Protein AF-A0ABC8DA54-F1 (afdb_monomer_lite)

Foldseek 3Di:
DQALVVVLCLLVPDDLVVNLVVLCVQPNPVDDDPVSVVVNLVRLLPDDLVSLVSSLVSLVVLLVVLVLVVVVVVLVVVVVVVLVVCCVPPPDDDPSVVCVVVSVVVNVVVSVVSVSSNVSSVVVSVSSVVSSVVSVVVVVVD

Structure (mmCIF, N/CA/C/O backbone):
data_AF-A0ABC8DA54-F1
#
_entry.id   AF-A0ABC8DA54-F1
#
loop_
_atom_site.group_PDB
_atom_site.id
_atom_site.type_symbol
_atom_site.label_atom_id
_atom_site.label_alt_id
_atom_site.label_comp_id
_atom_site.label_asym_id
_atom_site.label_entity_id
_atom_site.label_seq_id
_atom_site.pdbx_PDB_ins_code
_atom_site.Cartn_x
_atom_site.Cartn_y
_atom_site.Cartn_z
_atom_site.occupancy
_atom_site.B_iso_or_equiv
_atom_site.auth_seq_id
_atom_site.auth_comp_id
_atom_site.auth_asym_id
_atom_site.auth_atom_id
_atom_site.pdbx_PDB_model_num
ATOM 1 N N . MET A 1 1 ? -22.232 5.973 0.174 1.00 60.28 1 MET A N 1
ATOM 2 C CA . MET A 1 1 ? -22.221 6.310 1.614 1.00 60.28 1 MET A CA 1
ATOM 3 C C . MET A 1 1 ? -21.128 5.482 2.279 1.00 60.28 1 MET A C 1
ATOM 5 O O . MET A 1 1 ? -21.086 4.279 2.053 1.00 60.28 1 MET A O 1
ATOM 9 N N . PHE A 1 2 ? -20.190 6.113 2.983 1.00 74.69 2 PHE A N 1
ATOM 10 C CA . PHE A 1 2 ? -19.039 5.434 3.589 1.00 74.69 2 PHE A CA 1
ATOM 11 C C . PHE A 1 2 ? -19.502 4.654 4.831 1.00 74.69 2 PHE A C 1
ATOM 13 O O . PHE A 1 2 ? -19.954 5.265 5.793 1.00 74.69 2 PHE A O 1
ATOM 20 N N . ASN A 1 3 ? -19.474 3.317 4.793 1.00 81.50 3 ASN A N 1
ATOM 21 C CA . ASN A 1 3 ? -19.964 2.469 5.887 1.00 81.50 3 ASN A CA 1
ATOM 22 C C . ASN A 1 3 ? -19.068 1.237 6.120 1.00 81.50 3 ASN A C 1
ATOM 24 O O . ASN A 1 3 ? -18.200 0.917 5.306 1.00 81.50 3 ASN A O 1
ATOM 28 N N . LYS A 1 4 ? -19.293 0.532 7.235 1.00 82.00 4 LYS A N 1
ATOM 29 C CA . LYS A 1 4 ? -18.486 -0.618 7.676 1.00 82.00 4 LYS A CA 1
ATOM 30 C C . LYS A 1 4 ? -18.386 -1.729 6.623 1.00 82.00 4 LYS A C 1
ATOM 32 O O . LYS A 1 4 ? -17.291 -2.202 6.323 1.00 82.00 4 LYS A O 1
ATOM 37 N N . ASN A 1 5 ? -19.519 -2.117 6.037 1.00 82.38 5 ASN A N 1
ATOM 38 C CA . ASN A 1 5 ? -19.583 -3.196 5.046 1.00 82.38 5 ASN A CA 1
ATOM 39 C C . ASN A 1 5 ? -18.886 -2.805 3.742 1.00 82.38 5 ASN A C 1
ATOM 41 O O . ASN A 1 5 ? -18.200 -3.625 3.139 1.00 82.38 5 ASN A O 1
ATOM 45 N N . TYR A 1 6 ? -19.014 -1.541 3.346 1.00 84.19 6 TYR A N 1
ATOM 46 C CA . TYR A 1 6 ? -18.328 -0.977 2.198 1.00 84.19 6 TYR A CA 1
ATOM 47 C C . TYR A 1 6 ? -16.814 -1.023 2.400 1.00 84.19 6 TYR A C 1
ATOM 49 O O . TYR A 1 6 ? -16.128 -1.584 1.554 1.00 84.19 6 TYR A O 1
ATOM 57 N N . ILE A 1 7 ? -16.287 -0.548 3.537 1.00 82.88 7 ILE A N 1
ATOM 58 C CA . ILE A 1 7 ? -14.848 -0.642 3.837 1.00 82.88 7 ILE A CA 1
ATOM 59 C C . ILE A 1 7 ? -14.391 -2.099 3.788 1.00 82.88 7 ILE A C 1
ATOM 61 O O . ILE A 1 7 ? -13.473 -2.428 3.042 1.00 82.88 7 ILE A O 1
ATOM 65 N N . LYS A 1 8 ? -15.055 -2.989 4.531 1.00 82.06 8 LYS A N 1
ATOM 66 C CA . LYS A 1 8 ? -14.677 -4.405 4.587 1.00 82.06 8 LYS A CA 1
ATOM 67 C C . LYS A 1 8 ? -14.616 -5.027 3.192 1.00 82.06 8 LYS A C 1
ATOM 69 O O . LYS A 1 8 ? -13.634 -5.682 2.857 1.00 82.06 8 LYS A O 1
ATOM 74 N N . ARG A 1 9 ? -15.619 -4.753 2.358 1.00 84.00 9 ARG A N 1
ATOM 75 C CA . ARG A 1 9 ? -15.674 -5.225 0.976 1.00 84.00 9 ARG A CA 1
ATOM 76 C C . ARG A 1 9 ? -14.520 -4.679 0.136 1.00 84.00 9 ARG A C 1
ATOM 78 O O . ARG A 1 9 ? -13.831 -5.464 -0.504 1.00 84.00 9 ARG A O 1
ATOM 85 N N . GLN A 1 10 ? -14.238 -3.376 0.201 1.00 83.94 10 GLN A N 1
ATOM 86 C CA . GLN A 1 10 ? -13.126 -2.773 -0.545 1.00 83.94 10 GLN A CA 1
ATOM 87 C C . GLN A 1 10 ? -11.768 -3.368 -0.131 1.00 83.94 10 GLN A C 1
ATOM 89 O O . GLN A 1 10 ? -10.944 -3.693 -0.983 1.00 83.94 10 GLN A O 1
ATOM 94 N N . PHE A 1 11 ? -11.543 -3.593 1.166 1.00 80.69 11 PHE A N 1
ATOM 95 C CA . PHE A 1 11 ? -10.299 -4.185 1.669 1.00 80.69 11 PHE A CA 1
ATOM 96 C C . PHE A 1 11 ? -10.170 -5.689 1.422 1.00 80.69 11 PHE A C 1
ATOM 98 O O . PHE A 1 11 ? -9.067 -6.208 1.574 1.00 80.69 11 PHE A O 1
ATOM 105 N N . VAL A 1 12 ? -11.242 -6.391 1.046 1.00 81.56 12 VAL A N 1
ATOM 106 C CA . VAL A 1 12 ? -11.211 -7.813 0.664 1.00 81.56 12 VAL A CA 1
ATOM 107 C C . VAL A 1 12 ? -11.122 -7.968 -0.857 1.00 81.56 12 VAL A C 1
ATOM 109 O O . VAL A 1 12 ? -10.267 -8.710 -1.344 1.00 81.56 12 VAL A O 1
ATOM 112 N N . GLU A 1 13 ? -11.929 -7.227 -1.610 1.00 84.06 13 GLU A N 1
ATOM 113 C CA . GLU A 1 13 ? -12.133 -7.441 -3.046 1.00 84.06 13 GLU A CA 1
ATOM 114 C C . GLU A 1 13 ? -11.168 -6.645 -3.938 1.00 84.06 13 GLU A C 1
ATOM 116 O O . GLU A 1 13 ? -10.793 -7.137 -5.001 1.00 84.06 13 GLU A O 1
ATOM 121 N N . LEU A 1 14 ? -10.713 -5.450 -3.532 1.00 85.12 14 LEU A N 1
ATOM 122 C CA . LEU A 1 14 ? -9.910 -4.608 -4.429 1.00 85.12 14 LEU A CA 1
ATOM 123 C C . LEU A 1 14 ? -8.516 -5.172 -4.690 1.00 85.12 14 LEU A C 1
ATOM 125 O O . LEU A 1 14 ? -7.767 -5.523 -3.770 1.00 85.12 14 LEU A O 1
ATOM 129 N N . ARG A 1 15 ? -8.094 -5.131 -5.955 1.00 83.44 15 ARG A N 1
ATOM 130 C CA . ARG A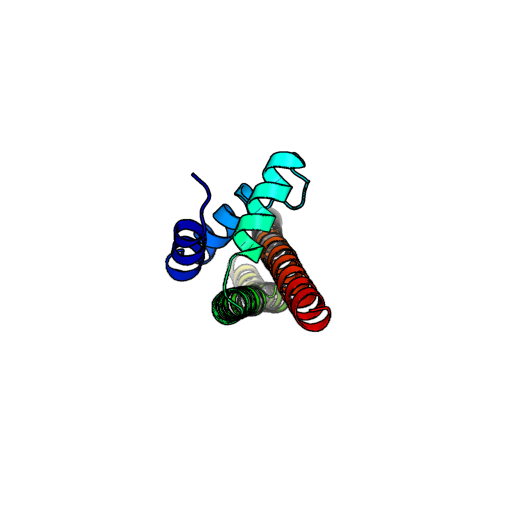 1 15 ? -6.698 -5.400 -6.322 1.00 83.44 15 ARG A CA 1
ATOM 131 C C . ARG A 1 15 ? -5.787 -4.320 -5.743 1.00 83.44 15 ARG A C 1
ATOM 133 O O . ARG A 1 15 ? -6.214 -3.190 -5.536 1.00 83.44 15 ARG A O 1
ATOM 140 N N . VAL A 1 16 ? -4.510 -4.637 -5.525 1.00 79.06 16 VAL A N 1
ATOM 141 C CA . VAL A 1 16 ? -3.551 -3.748 -4.833 1.00 79.06 16 VAL A CA 1
ATOM 142 C C . VAL A 1 16 ? -3.546 -2.319 -5.392 1.00 79.06 16 VAL A C 1
ATOM 144 O O . VAL A 1 16 ? -3.647 -1.363 -4.631 1.00 79.06 16 VAL A O 1
ATOM 147 N N . ASN A 1 17 ? -3.513 -2.152 -6.717 1.00 78.06 17 ASN A N 1
ATOM 148 C CA . ASN A 1 17 ? -3.521 -0.823 -7.339 1.00 78.06 17 ASN A CA 1
ATOM 149 C C . ASN A 1 17 ? -4.826 -0.046 -7.094 1.00 78.06 17 ASN A C 1
ATOM 151 O O . ASN A 1 17 ? -4.793 1.166 -6.885 1.00 78.06 17 ASN A O 1
ATOM 155 N N . GLU A 1 18 ? -5.970 -0.728 -7.120 1.00 83.56 18 GLU A N 1
ATOM 156 C CA . GLU A 1 18 ? -7.281 -0.125 -6.858 1.00 83.56 18 GLU A CA 1
ATOM 157 C C . GLU A 1 18 ? -7.434 0.202 -5.371 1.00 83.56 18 GLU A C 1
ATOM 159 O O . GLU A 1 18 ? -7.911 1.279 -5.028 1.00 83.56 18 GLU A O 1
ATOM 164 N N . LEU A 1 19 ? -6.935 -0.672 -4.493 1.00 84.06 19 LEU A N 1
ATOM 165 C CA . LEU A 1 19 ? -6.923 -0.478 -3.049 1.00 84.06 19 LEU A CA 1
ATOM 166 C C . LEU A 1 19 ? -6.073 0.731 -2.652 1.00 84.06 19 LEU A C 1
ATOM 168 O O . LEU A 1 19 ? -6.496 1.540 -1.836 1.00 84.06 19 LEU A O 1
ATOM 172 N N . ILE A 1 20 ? -4.911 0.919 -3.278 1.00 82.31 20 ILE A N 1
ATOM 173 C CA . ILE A 1 20 ? -4.066 2.094 -3.029 1.00 82.31 20 ILE A CA 1
ATOM 174 C C . ILE A 1 20 ? -4.719 3.377 -3.551 1.00 82.31 20 ILE A C 1
ATOM 176 O O . ILE A 1 20 ? -4.644 4.411 -2.888 1.00 82.31 20 ILE A O 1
ATOM 180 N N . LYS A 1 21 ? -5.390 3.336 -4.711 1.00 84.69 21 LYS A N 1
ATOM 181 C CA . LYS A 1 21 ? -6.179 4.480 -5.200 1.00 84.69 21 LYS A CA 1
ATOM 182 C C . LYS A 1 21 ? -7.324 4.814 -4.246 1.00 84.69 21 LYS A C 1
ATOM 184 O O . LYS A 1 21 ? -7.534 5.985 -3.944 1.00 84.69 21 LYS A O 1
ATOM 189 N N . PHE A 1 22 ? -8.027 3.795 -3.758 1.00 86.38 22 PHE A N 1
ATOM 190 C CA . PHE A 1 22 ? -9.088 3.937 -2.771 1.00 86.38 22 PHE A CA 1
ATOM 191 C C . PHE A 1 22 ? -8.566 4.577 -1.481 1.00 86.38 22 PHE A C 1
ATOM 193 O O . PHE A 1 22 ? -9.112 5.584 -1.045 1.00 86.38 22 PHE A O 1
ATOM 200 N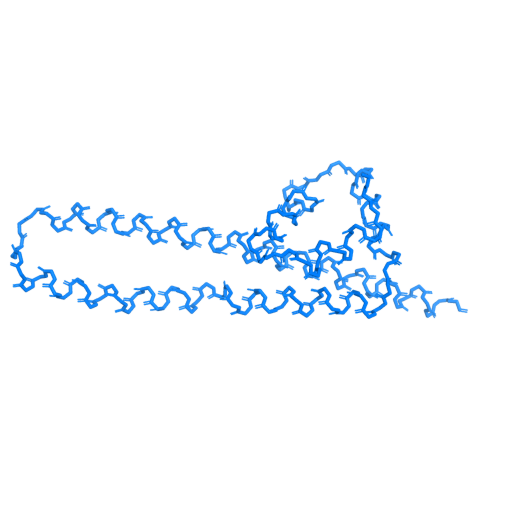 N . ILE A 1 23 ? -7.465 4.061 -0.926 1.00 85.81 23 ILE A N 1
ATOM 201 C CA . ILE A 1 23 ? -6.843 4.602 0.288 1.00 85.81 23 ILE A CA 1
ATOM 202 C C . ILE A 1 23 ? -6.433 6.057 0.081 1.00 85.81 23 ILE A C 1
ATOM 204 O O . ILE A 1 23 ? -6.776 6.892 0.901 1.00 85.81 23 ILE A O 1
ATOM 208 N N . LYS A 1 24 ? -5.776 6.403 -1.030 1.00 83.88 24 LYS A N 1
ATOM 209 C CA . LYS A 1 24 ? -5.389 7.798 -1.301 1.00 83.88 24 LYS A CA 1
ATOM 210 C C . LYS A 1 24 ? -6.575 8.744 -1.422 1.00 83.88 24 LYS A C 1
ATOM 212 O O . LYS A 1 24 ? -6.463 9.900 -1.039 1.00 83.88 24 LYS A O 1
ATOM 217 N N . LYS A 1 25 ? -7.681 8.264 -1.989 1.00 85.56 25 LYS A N 1
ATOM 218 C CA . LYS A 1 25 ? -8.897 9.058 -2.158 1.00 85.56 25 LYS A CA 1
ATOM 219 C C . LYS A 1 25 ? -9.626 9.255 -0.832 1.00 85.56 25 LYS A C 1
ATOM 221 O O . LYS A 1 25 ? -10.098 10.349 -0.550 1.00 85.56 25 LYS A O 1
ATOM 226 N N . GLU A 1 26 ? -9.753 8.194 -0.040 1.00 84.25 26 GLU A N 1
ATOM 227 C CA . GLU A 1 26 ? -10.552 8.223 1.186 1.00 84.25 26 GLU A CA 1
ATOM 228 C C . GLU A 1 26 ? -9.762 8.662 2.424 1.00 84.25 26 GLU A C 1
ATOM 230 O O . GLU A 1 26 ? -10.347 9.234 3.343 1.00 84.25 26 GLU A O 1
ATOM 235 N N . PHE A 1 27 ? -8.451 8.429 2.425 1.00 84.25 27 PHE A N 1
ATOM 236 C CA . PHE A 1 27 ? -7.499 8.737 3.492 1.00 84.25 27 PHE A CA 1
ATOM 237 C C . PHE A 1 27 ? -6.244 9.415 2.905 1.00 84.25 27 PHE A C 1
ATOM 239 O O . PHE A 1 27 ? -5.159 8.822 2.899 1.00 84.25 27 PHE A O 1
ATOM 246 N N . PRO A 1 28 ? -6.374 10.638 2.359 1.00 80.88 28 PRO A N 1
ATOM 247 C CA . PRO A 1 28 ? -5.239 11.365 1.802 1.00 80.88 28 PRO A CA 1
ATOM 248 C C . PRO A 1 28 ? -4.244 11.756 2.902 1.00 80.88 28 PRO A C 1
ATOM 250 O O . PRO A 1 28 ? -4.625 12.257 3.958 1.00 80.88 28 PRO A O 1
ATOM 253 N N . TYR A 1 29 ? -2.951 11.570 2.630 1.00 73.88 29 TYR A N 1
ATOM 254 C CA . TYR A 1 29 ? -1.873 11.969 3.543 1.00 73.88 29 TYR A CA 1
ATOM 255 C C . TYR A 1 29 ? -1.634 13.491 3.551 1.00 73.88 29 TYR A C 1
ATOM 257 O O . TYR A 1 29 ? -1.058 14.008 4.500 1.00 73.88 29 TYR A O 1
ATOM 265 N N . GLU A 1 30 ? -2.082 14.209 2.514 1.00 76.31 30 GLU A N 1
ATOM 266 C CA . GLU A 1 30 ? -1.947 15.675 2.374 1.00 76.31 30 GLU A CA 1
ATOM 267 C C . GLU A 1 30 ? -2.995 16.450 3.191 1.00 76.31 30 GLU A C 1
ATOM 269 O O . GLU A 1 30 ? -2.996 17.678 3.201 1.00 76.31 30 GLU A O 1
ATOM 274 N N . GLY A 1 31 ? -3.864 15.731 3.909 1.00 71.44 31 GLY A N 1
ATOM 275 C CA . GLY A 1 31 ? -4.925 16.290 4.736 1.00 71.44 31 GLY A CA 1
ATOM 276 C C . GLY A 1 31 ? -6.308 16.158 4.100 1.00 71.44 31 GLY A C 1
ATOM 277 O O . GLY A 1 31 ? -6.464 16.013 2.889 1.00 71.44 31 GLY A O 1
ATOM 278 N N . GLN A 1 32 ? -7.334 16.181 4.949 1.00 81.75 32 GLN A N 1
ATOM 279 C CA . GLN A 1 32 ? -8.729 16.298 4.533 1.00 81.75 32 GLN A CA 1
ATOM 280 C C . GLN A 1 32 ? -9.517 17.097 5.569 1.00 81.75 32 GLN A C 1
ATOM 282 O O . GLN A 1 32 ? -9.055 17.281 6.696 1.00 81.75 32 GLN A O 1
ATOM 287 N N . ASP A 1 33 ? -10.719 17.523 5.188 1.00 86.06 33 ASP A N 1
ATOM 288 C CA . ASP A 1 33 ? -11.673 18.153 6.096 1.00 86.06 33 ASP A CA 1
ATOM 289 C C . ASP A 1 33 ? -11.869 17.335 7.389 1.00 86.06 33 ASP A C 1
ATOM 291 O O . ASP A 1 33 ? -12.064 16.115 7.348 1.00 86.06 33 ASP A O 1
ATOM 295 N N . TYR A 1 34 ? -11.832 18.014 8.538 1.00 79.94 34 TYR A N 1
ATOM 296 C CA . TYR A 1 34 ? -11.853 17.376 9.854 1.00 79.94 34 TYR A CA 1
ATOM 297 C C . TYR A 1 34 ? -13.124 16.551 10.091 1.00 79.94 34 TYR A C 1
ATOM 299 O O . TYR A 1 34 ? -13.042 15.437 10.608 1.00 79.94 34 TYR A O 1
ATOM 307 N N . VAL A 1 35 ? -14.292 17.053 9.679 1.00 81.88 35 VAL A N 1
ATOM 308 C CA . VAL A 1 35 ? -15.579 16.371 9.892 1.00 81.88 35 VAL A CA 1
ATOM 309 C C . VAL A 1 35 ? -15.642 15.097 9.053 1.00 81.88 35 VAL A C 1
ATOM 311 O O . VAL A 1 35 ? -15.969 14.020 9.559 1.00 81.88 35 VAL A O 1
ATOM 314 N N . SER A 1 36 ? -15.253 15.196 7.782 1.00 82.44 36 SER A N 1
ATOM 315 C CA . SER A 1 36 ? -15.122 14.041 6.893 1.00 82.44 36 SER A CA 1
ATOM 316 C C . SER A 1 36 ? -14.119 13.021 7.440 1.00 82.44 36 SER A C 1
ATOM 318 O O . SER A 1 36 ? -14.398 11.820 7.456 1.00 82.44 36 SER A O 1
ATOM 320 N N . HIS A 1 37 ? -12.981 13.484 7.966 1.00 83.44 37 HIS A N 1
ATOM 321 C CA . HIS A 1 37 ? -11.978 12.616 8.574 1.00 83.44 37 HIS A CA 1
ATOM 322 C C . HIS A 1 37 ? -12.497 11.882 9.793 1.00 83.44 37 HIS A C 1
ATOM 324 O O . HIS A 1 37 ? -12.433 10.654 9.832 1.00 83.44 37 HIS A O 1
ATOM 330 N N . ASN A 1 38 ? -13.065 12.607 10.746 1.00 84.12 38 ASN A N 1
ATOM 331 C CA . ASN A 1 38 ? -13.556 12.026 11.980 1.00 84.12 38 ASN A CA 1
ATOM 332 C C . ASN A 1 38 ? -14.646 10.976 11.715 1.00 84.12 38 ASN A C 1
ATOM 334 O O . ASN A 1 38 ? -14.586 9.879 12.267 1.00 84.12 38 ASN A O 1
ATOM 338 N N . ASN A 1 39 ? -15.569 11.243 10.784 1.00 85.31 39 ASN A N 1
ATOM 339 C CA . ASN A 1 39 ? -16.594 10.273 10.389 1.00 85.31 39 ASN A CA 1
ATOM 340 C C . ASN A 1 39 ? -15.979 8.979 9.831 1.00 85.31 39 ASN A C 1
ATOM 342 O O . ASN A 1 39 ? -16.386 7.880 10.207 1.00 85.31 39 ASN A O 1
ATOM 346 N N . LYS A 1 40 ? -14.962 9.076 8.967 1.00 86.38 40 LYS A N 1
ATOM 347 C CA . LYS A 1 40 ? -14.290 7.890 8.411 1.00 86.38 40 LYS A CA 1
ATOM 348 C C . LYS A 1 40 ? -13.513 7.110 9.476 1.00 86.38 40 LYS A C 1
ATOM 350 O O . LYS A 1 40 ? -13.534 5.878 9.456 1.00 86.38 40 LYS A O 1
ATOM 355 N N . ILE A 1 41 ? -12.875 7.808 10.418 1.00 85.19 41 ILE A N 1
ATOM 356 C CA . ILE A 1 41 ? -12.191 7.198 11.567 1.00 85.19 41 ILE A CA 1
ATOM 357 C C . ILE A 1 41 ? -13.186 6.473 12.476 1.00 85.19 41 ILE A C 1
ATOM 359 O O . ILE A 1 41 ? -12.912 5.350 12.890 1.00 85.19 41 ILE A O 1
ATOM 363 N N . GLN A 1 42 ? -14.363 7.046 12.738 1.00 84.69 42 GLN A N 1
ATOM 364 C CA . GLN A 1 42 ? -15.406 6.375 13.520 1.00 84.69 42 GLN A CA 1
ATOM 365 C C . GLN A 1 42 ? -15.893 5.087 12.845 1.00 84.69 42 GLN A C 1
ATOM 367 O O . GLN A 1 42 ? -16.049 4.057 13.504 1.00 84.69 42 GLN A O 1
ATOM 372 N N . VAL A 1 43 ? -16.056 5.093 11.517 1.00 85.69 43 VAL A N 1
ATOM 373 C CA . VAL A 1 43 ? -16.400 3.868 10.777 1.00 85.69 43 VAL A CA 1
ATOM 374 C C . VAL A 1 43 ? -15.284 2.823 10.889 1.00 85.69 43 VAL A C 1
ATOM 376 O O . VAL A 1 43 ? -15.585 1.645 11.079 1.00 85.69 43 VAL A O 1
ATOM 379 N N . LEU A 1 44 ? -14.008 3.219 10.848 1.00 85.19 44 LEU A N 1
ATOM 380 C CA . LEU A 1 44 ? -12.888 2.305 11.108 1.00 85.19 44 LEU A CA 1
ATOM 381 C C . LEU A 1 44 ? -12.899 1.767 12.550 1.00 85.19 44 LEU A C 1
ATOM 383 O O . LEU A 1 44 ? -12.736 0.565 12.735 1.00 85.19 44 LEU A O 1
ATOM 387 N N . LYS A 1 45 ? -13.165 2.606 13.561 1.00 85.06 45 LYS A N 1
ATOM 388 C CA . LYS A 1 45 ? -13.301 2.188 14.974 1.00 85.06 45 LYS A CA 1
ATOM 389 C C . LYS A 1 45 ? -14.423 1.159 15.181 1.00 85.06 45 LYS A C 1
ATOM 391 O O . LYS A 1 45 ? -14.303 0.265 16.019 1.00 85.06 45 LYS A O 1
ATOM 396 N N . SER A 1 46 ? -15.483 1.227 14.371 1.00 86.19 46 SER A N 1
ATOM 397 C CA . SER A 1 46 ? -16.596 0.264 14.402 1.00 86.19 46 SER A CA 1
ATOM 398 C C . SER A 1 46 ? -16.239 -1.146 13.887 1.00 86.19 46 SER A C 1
ATOM 400 O O . SER A 1 46 ? -17.041 -2.083 14.010 1.00 86.19 46 SER A O 1
ATOM 402 N N . LEU A 1 47 ? -15.058 -1.331 13.283 1.00 85.94 47 LEU A N 1
ATOM 403 C CA . LEU A 1 47 ? -14.577 -2.637 12.830 1.00 85.94 47 LEU A CA 1
ATOM 404 C C . LEU A 1 47 ? -14.171 -3.534 14.011 1.00 85.94 47 LEU A C 1
ATOM 406 O O . LEU A 1 47 ? -13.812 -3.076 15.098 1.00 85.94 47 LEU A O 1
ATOM 410 N N . SER A 1 48 ? -14.250 -4.849 13.799 1.00 86.00 48 SER A N 1
ATOM 411 C CA . SER A 1 48 ? -13.780 -5.830 14.785 1.00 86.00 48 SER A CA 1
ATOM 412 C C . SER A 1 48 ? -12.246 -5.861 14.840 1.00 86.00 48 SER A C 1
ATOM 414 O O . SER A 1 48 ? -11.582 -5.532 13.854 1.00 86.00 48 SER A O 1
ATOM 416 N N . HIS A 1 49 ? -11.661 -6.316 15.954 1.00 85.38 49 HIS A N 1
ATOM 417 C CA . HIS A 1 49 ? -10.206 -6.509 16.044 1.00 85.38 49 HIS A CA 1
ATOM 418 C C . HIS A 1 49 ? -9.664 -7.451 14.961 1.00 85.38 49 HIS A C 1
ATOM 420 O O . HIS A 1 49 ? -8.555 -7.236 14.464 1.00 85.38 49 HIS A O 1
ATOM 426 N N . SER A 1 50 ? -10.445 -8.458 14.556 1.00 85.38 50 SER A N 1
ATOM 427 C CA . SER A 1 50 ? -10.106 -9.352 13.446 1.00 85.38 50 SER A CA 1
ATOM 428 C C . SER A 1 50 ? -10.105 -8.634 12.098 1.00 85.38 50 SER A C 1
ATOM 430 O O . SER A 1 5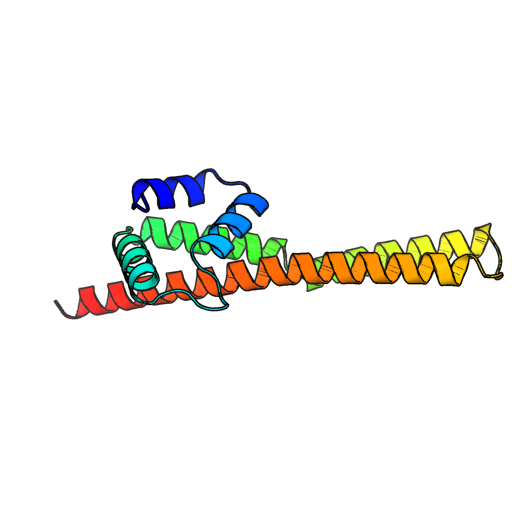0 ? -9.166 -8.816 11.327 1.00 85.38 50 SER A O 1
ATOM 432 N N . ASP A 1 51 ? -11.096 -7.777 11.824 1.00 85.81 51 ASP A N 1
ATOM 433 C CA . ASP A 1 51 ? -11.148 -7.006 10.575 1.00 85.81 51 ASP A CA 1
ATOM 434 C C . ASP A 1 51 ? -9.974 -6.014 10.499 1.00 85.81 51 ASP A C 1
ATOM 436 O O . ASP A 1 51 ? -9.291 -5.939 9.478 1.00 85.81 51 ASP A O 1
ATOM 440 N N . LEU A 1 52 ? -9.686 -5.303 11.597 1.00 86.06 52 LEU A N 1
ATOM 441 C CA . LEU A 1 52 ? -8.540 -4.390 11.693 1.00 86.06 52 LEU A CA 1
ATOM 442 C C . LEU A 1 52 ? -7.215 -5.137 11.484 1.00 86.06 52 LEU A C 1
ATOM 444 O O . LEU A 1 52 ? -6.352 -4.680 10.737 1.00 86.06 52 LEU A O 1
ATOM 448 N N . SER A 1 53 ? -7.065 -6.321 12.083 1.00 85.38 53 SER A N 1
ATOM 449 C CA . SER A 1 53 ? -5.852 -7.137 11.931 1.00 85.38 53 SER A CA 1
ATOM 450 C C . SER A 1 53 ? -5.693 -7.682 10.506 1.00 85.38 53 SER A C 1
ATOM 452 O O . SER A 1 53 ? -4.582 -7.682 9.978 1.00 85.38 53 SER A O 1
ATOM 454 N N . ALA A 1 54 ? -6.784 -8.077 9.843 1.00 86.06 54 ALA A N 1
ATOM 455 C CA . ALA A 1 54 ? -6.759 -8.498 8.442 1.00 86.06 54 ALA A CA 1
ATOM 456 C C . ALA A 1 54 ? -6.350 -7.351 7.501 1.00 86.06 54 ALA A C 1
ATOM 458 O O . ALA A 1 54 ? -5.553 -7.549 6.580 1.00 86.06 54 ALA A O 1
ATOM 459 N N . ILE A 1 55 ? -6.845 -6.137 7.762 1.00 86.56 55 ILE A N 1
ATOM 460 C CA . ILE A 1 55 ? -6.458 -4.927 7.031 1.00 86.56 55 ILE A CA 1
ATOM 461 C C . ILE A 1 55 ? -4.961 -4.640 7.213 1.00 86.56 55 ILE A C 1
ATOM 463 O O . ILE A 1 55 ? -4.260 -4.456 6.216 1.00 86.56 55 ILE A O 1
ATOM 467 N N . ILE A 1 56 ? -4.452 -4.669 8.452 1.00 86.12 56 ILE A N 1
ATOM 468 C CA . ILE A 1 56 ? -3.020 -4.483 8.751 1.00 86.12 56 ILE A CA 1
ATOM 469 C C . ILE A 1 56 ? -2.175 -5.523 8.007 1.00 86.12 56 ILE A C 1
ATOM 471 O O . ILE A 1 56 ? -1.203 -5.164 7.344 1.00 86.12 56 ILE A O 1
ATOM 475 N N . ALA A 1 57 ? -2.560 -6.802 8.058 1.00 84.88 57 ALA A N 1
ATOM 476 C CA . ALA A 1 57 ? -1.837 -7.876 7.381 1.00 84.88 57 ALA A CA 1
ATOM 477 C C . ALA A 1 57 ? -1.790 -7.670 5.857 1.00 84.88 57 ALA A C 1
ATOM 479 O O . ALA A 1 57 ? -0.743 -7.852 5.229 1.00 84.88 57 ALA A O 1
ATOM 480 N N . ARG A 1 58 ? -2.902 -7.237 5.249 1.00 84.62 58 ARG A N 1
ATOM 481 C CA . ARG A 1 58 ? -2.956 -6.939 3.811 1.00 84.62 58 ARG A CA 1
ATOM 482 C C . ARG A 1 58 ? -2.088 -5.736 3.445 1.00 84.62 58 ARG A C 1
ATOM 484 O O . ARG A 1 58 ? -1.373 -5.807 2.448 1.00 84.62 58 ARG A O 1
ATOM 491 N N . MET A 1 59 ? -2.106 -4.668 4.244 1.00 84.88 59 MET A N 1
ATOM 492 C CA . MET A 1 59 ? -1.238 -3.501 4.037 1.00 84.88 59 MET A CA 1
ATOM 493 C C . MET A 1 59 ? 0.241 -3.863 4.185 1.00 84.88 59 MET A C 1
ATOM 495 O O . MET A 1 59 ? 1.041 -3.502 3.328 1.00 84.88 59 MET A O 1
ATOM 499 N N . SER A 1 60 ? 0.591 -4.661 5.197 1.00 82.50 60 SER A N 1
ATOM 500 C CA . SER A 1 60 ? 1.957 -5.153 5.398 1.00 82.50 60 SER A CA 1
ATOM 501 C C . SER A 1 60 ? 2.436 -6.012 4.228 1.00 82.50 60 SER A C 1
ATOM 503 O O . SER A 1 60 ? 3.593 -5.925 3.833 1.00 82.50 60 SER A O 1
ATOM 505 N N . ARG A 1 61 ? 1.557 -6.827 3.630 1.00 81.94 61 ARG A N 1
ATOM 506 C CA . ARG A 1 61 ? 1.902 -7.589 2.424 1.00 81.94 61 ARG A CA 1
ATOM 507 C C . ARG A 1 61 ? 2.167 -6.665 1.233 1.00 81.94 61 ARG A C 1
ATOM 509 O O . ARG A 1 61 ? 3.093 -6.919 0.472 1.00 81.94 61 ARG A O 1
ATOM 516 N N . ILE A 1 62 ? 1.374 -5.607 1.064 1.00 79.75 62 ILE A N 1
ATOM 517 C CA . ILE A 1 62 ? 1.567 -4.628 -0.017 1.00 79.75 62 ILE A CA 1
ATOM 518 C C . ILE A 1 62 ? 2.888 -3.879 0.157 1.00 79.75 62 ILE A C 1
ATOM 520 O O . ILE A 1 62 ? 3.602 -3.718 -0.828 1.00 79.75 62 ILE A O 1
ATOM 524 N N . GLU A 1 63 ? 3.213 -3.486 1.387 1.00 75.81 63 GLU A N 1
ATOM 525 C CA . GLU A 1 63 ? 4.480 -2.857 1.770 1.00 75.81 63 GLU A CA 1
ATOM 526 C C . GLU A 1 63 ? 5.678 -3.749 1.417 1.00 75.81 63 GLU A C 1
ATOM 528 O O . GLU A 1 63 ? 6.566 -3.313 0.698 1.00 75.81 63 GLU A O 1
ATOM 533 N N . ILE A 1 64 ? 5.645 -5.031 1.801 1.00 73.44 64 ILE A N 1
ATOM 534 C CA . ILE A 1 64 ? 6.715 -5.997 1.490 1.00 73.44 64 ILE A CA 1
ATOM 535 C C . ILE A 1 64 ? 6.868 -6.223 -0.023 1.00 73.44 64 ILE A C 1
ATOM 537 O O . ILE A 1 64 ? 7.983 -6.368 -0.522 1.00 73.44 64 ILE A O 1
ATOM 541 N N . VAL A 1 65 ? 5.756 -6.292 -0.763 1.00 68.06 65 VAL A N 1
ATOM 542 C CA . VAL A 1 65 ? 5.773 -6.515 -2.220 1.00 68.06 65 VAL A CA 1
ATOM 543 C C . VAL A 1 65 ? 6.233 -5.269 -2.982 1.00 68.06 65 VAL A C 1
ATOM 545 O O . VAL A 1 65 ? 6.866 -5.402 -4.022 1.00 68.06 65 VAL A O 1
ATOM 548 N N . HIS A 1 66 ? 5.930 -4.072 -2.477 1.00 64.88 66 HIS A N 1
ATOM 549 C CA . HIS A 1 66 ? 6.328 -2.793 -3.078 1.00 64.88 66 HIS A CA 1
ATOM 550 C C . HIS A 1 66 ? 7.527 -2.163 -2.364 1.00 64.88 66 HIS A C 1
ATOM 552 O O . HIS A 1 66 ? 7.719 -0.948 -2.453 1.00 64.88 66 HIS A O 1
ATOM 558 N N . ASP A 1 67 ? 8.326 -2.967 -1.660 1.00 63.19 67 ASP A N 1
ATOM 559 C CA . ASP A 1 67 ? 9.576 -2.511 -1.072 1.00 63.19 67 ASP A CA 1
ATOM 560 C C . ASP A 1 67 ? 10.484 -2.026 -2.205 1.00 63.19 67 ASP A C 1
ATOM 562 O O . ASP A 1 67 ? 11.004 -2.794 -3.025 1.00 63.19 67 ASP A O 1
ATOM 566 N N . ILE A 1 68 ? 10.617 -0.704 -2.255 1.00 58.94 68 ILE A N 1
ATOM 567 C CA . ILE A 1 68 ? 11.293 0.056 -3.303 1.00 58.94 68 ILE A CA 1
ATOM 568 C C . ILE A 1 68 ? 12.722 -0.461 -3.471 1.00 58.94 68 ILE A C 1
ATOM 570 O O . ILE A 1 68 ? 13.245 -0.480 -4.580 1.00 58.94 68 ILE A O 1
ATOM 574 N N . THR A 1 69 ? 13.331 -0.952 -2.393 1.00 60.50 69 THR A N 1
ATOM 575 C CA . THR A 1 69 ? 14.696 -1.477 -2.370 1.00 60.50 69 THR A CA 1
ATOM 576 C C . THR A 1 69 ? 14.858 -2.693 -3.285 1.00 60.50 69 THR A C 1
ATOM 578 O O . THR A 1 69 ? 15.834 -2.788 -4.032 1.00 60.50 69 THR A O 1
ATOM 581 N N . LYS A 1 70 ? 13.873 -3.603 -3.298 1.00 63.09 70 LYS A N 1
ATOM 582 C CA . LYS A 1 70 ? 13.895 -4.800 -4.157 1.00 63.09 70 LYS A CA 1
ATOM 583 C C . LYS A 1 70 ? 13.617 -4.451 -5.612 1.00 63.09 70 LYS A C 1
ATOM 585 O O . LYS A 1 70 ? 14.314 -4.940 -6.500 1.00 63.09 70 LYS A O 1
ATOM 590 N N . THR A 1 71 ? 12.647 -3.573 -5.854 1.00 63.50 71 THR A N 1
ATOM 591 C CA . THR A 1 71 ? 12.295 -3.136 -7.210 1.00 63.50 71 THR A CA 1
ATOM 592 C C . THR A 1 71 ? 13.438 -2.350 -7.854 1.00 63.50 71 THR A C 1
ATOM 594 O O . THR A 1 71 ? 13.791 -2.614 -8.999 1.00 63.50 71 THR A O 1
ATOM 597 N N . VAL A 1 72 ? 14.088 -1.450 -7.111 1.00 63.28 72 VAL A N 1
ATOM 598 C CA . VAL A 1 72 ? 15.257 -0.690 -7.583 1.00 63.28 72 VAL A CA 1
ATOM 599 C C . VAL A 1 72 ? 16.439 -1.614 -7.867 1.00 63.28 72 VAL A C 1
ATOM 601 O O . VAL A 1 72 ? 17.105 -1.436 -8.884 1.00 63.28 72 VAL A O 1
ATOM 604 N N . SER A 1 73 ? 16.684 -2.626 -7.030 1.00 68.06 73 SER A N 1
ATOM 605 C CA . SER A 1 73 ? 17.772 -3.587 -7.246 1.00 68.06 73 SER A CA 1
ATOM 606 C C . SER A 1 73 ? 17.556 -4.436 -8.505 1.00 68.06 73 SER A C 1
ATOM 608 O O . SER A 1 73 ? 18.458 -4.529 -9.338 1.00 68.06 73 SER A O 1
ATOM 610 N N . LEU A 1 74 ? 16.345 -4.976 -8.700 1.00 67.88 74 LEU A N 1
ATOM 611 C CA . LEU A 1 74 ? 15.990 -5.754 -9.891 1.00 67.88 74 LEU A CA 1
ATOM 612 C C . LEU A 1 74 ? 16.104 -4.908 -11.165 1.00 67.88 74 LEU A C 1
ATOM 614 O O . LEU A 1 74 ? 16.701 -5.340 -12.149 1.00 67.88 74 LEU A O 1
ATOM 618 N N . ILE A 1 75 ? 15.568 -3.685 -11.126 1.00 66.50 75 ILE A N 1
ATOM 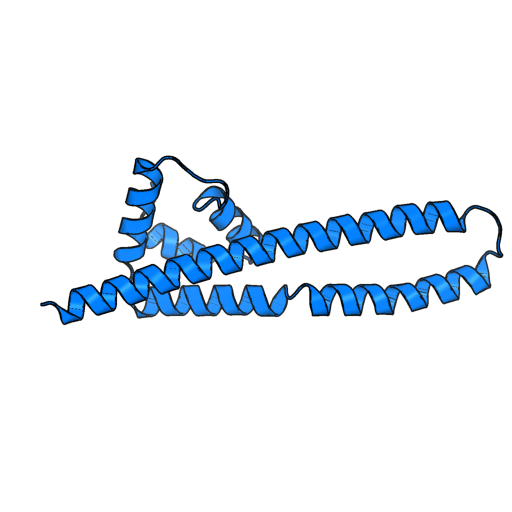619 C CA . ILE A 1 75 ? 15.661 -2.735 -12.231 1.00 66.50 75 ILE A CA 1
ATOM 620 C C . ILE A 1 75 ? 17.139 -2.460 -12.530 1.00 66.50 75 ILE A C 1
ATOM 622 O O . ILE A 1 75 ? 17.573 -2.680 -13.651 1.00 66.50 75 ILE A O 1
ATOM 626 N N . THR A 1 76 ? 17.953 -2.102 -11.535 1.00 68.50 76 THR A N 1
ATOM 627 C CA . THR A 1 76 ? 19.395 -1.827 -11.715 1.00 68.50 76 THR A CA 1
ATOM 628 C C . THR A 1 76 ? 20.165 -3.010 -12.313 1.00 68.50 76 THR A C 1
ATOM 630 O O . THR A 1 76 ? 21.052 -2.805 -13.139 1.00 68.50 76 THR A O 1
ATOM 633 N N . ALA A 1 77 ? 19.812 -4.246 -11.954 1.00 74.25 77 ALA A N 1
ATOM 634 C CA . ALA A 1 77 ? 20.451 -5.449 -12.486 1.00 74.25 77 ALA A CA 1
ATOM 635 C C . ALA A 1 77 ? 20.076 -5.740 -13.950 1.00 74.25 77 ALA A C 1
ATOM 637 O O . ALA A 1 77 ? 20.934 -6.070 -14.766 1.00 74.25 77 ALA A O 1
ATOM 638 N N . VAL A 1 78 ? 18.801 -5.583 -14.316 1.00 73.12 78 VAL A N 1
ATOM 639 C CA . VAL A 1 78 ? 18.354 -5.734 -15.716 1.00 73.12 78 VAL A CA 1
ATOM 640 C C . VAL A 1 78 ? 19.006 -4.668 -16.610 1.00 73.12 78 VAL A C 1
ATOM 642 O O . VAL A 1 78 ? 19.250 -4.865 -17.798 1.00 73.12 78 VAL A O 1
ATOM 645 N N . LEU A 1 79 ? 19.346 -3.535 -16.013 1.00 64.62 79 LEU A N 1
ATOM 646 C CA . LEU A 1 79 ? 19.784 -2.327 -16.691 1.00 64.62 79 LEU A CA 1
ATOM 647 C C . LEU A 1 79 ? 21.245 -2.338 -17.026 1.00 64.62 79 LEU A C 1
ATOM 649 O O . LEU A 1 79 ? 21.623 -1.965 -18.135 1.00 64.62 79 LEU A O 1
ATOM 653 N N . SER A 1 80 ? 22.058 -2.772 -16.072 1.00 67.75 80 SER A N 1
ATOM 654 C CA . SER A 1 80 ? 23.468 -3.022 -16.310 1.00 67.75 80 SER A CA 1
ATOM 655 C C . SER A 1 80 ? 23.634 -4.045 -17.435 1.00 67.75 80 SER A C 1
ATOM 657 O O . SER A 1 80 ? 24.465 -3.830 -18.314 1.00 67.75 80 SER A O 1
ATOM 659 N N . ALA A 1 81 ? 22.776 -5.071 -17.500 1.00 72.56 81 ALA A N 1
ATOM 660 C CA . ALA A 1 81 ? 22.779 -6.052 -18.584 1.00 72.56 81 ALA A CA 1
ATOM 661 C C . ALA A 1 81 ? 22.415 -5.443 -19.954 1.00 72.56 81 ALA A C 1
ATOM 663 O O . ALA A 1 81 ? 23.161 -5.615 -20.916 1.00 72.56 81 ALA A O 1
ATOM 664 N N . ILE A 1 82 ? 21.320 -4.679 -20.054 1.00 68.44 82 ILE A N 1
ATOM 665 C CA . ILE A 1 82 ? 20.901 -4.040 -21.320 1.00 68.44 82 ILE A CA 1
ATOM 666 C C . ILE A 1 82 ? 21.935 -3.009 -21.794 1.00 68.44 82 ILE A C 1
ATOM 668 O O . ILE A 1 82 ? 22.252 -2.946 -22.981 1.00 68.44 82 ILE A O 1
ATOM 672 N N . THR A 1 83 ? 22.507 -2.242 -20.862 1.00 67.75 83 THR A N 1
ATOM 673 C CA . THR A 1 83 ? 23.567 -1.259 -21.138 1.00 67.75 83 THR A CA 1
ATOM 674 C C . THR A 1 83 ? 24.852 -1.937 -21.614 1.00 67.75 83 THR A C 1
ATOM 676 O O . THR A 1 83 ? 25.619 -1.338 -22.359 1.00 67.75 83 THR A O 1
ATOM 679 N N . LEU A 1 84 ? 25.109 -3.186 -21.228 1.00 69.56 84 LEU A N 1
ATOM 680 C CA . LEU A 1 84 ? 26.253 -3.941 -21.733 1.00 69.56 84 LEU A CA 1
ATOM 681 C C . LEU A 1 84 ? 26.013 -4.416 -23.175 1.00 69.56 84 LEU A C 1
ATOM 683 O O . LEU A 1 84 ? 26.884 -4.274 -24.031 1.00 69.56 84 LEU A O 1
ATOM 687 N N . VAL A 1 85 ? 24.812 -4.936 -23.449 1.00 69.75 85 VAL A N 1
ATOM 688 C CA . VAL A 1 85 ? 24.418 -5.459 -24.769 1.00 69.75 85 VAL A CA 1
ATOM 689 C C . VAL A 1 85 ? 24.362 -4.344 -25.810 1.00 69.75 85 VAL A C 1
ATOM 691 O O . VAL A 1 85 ? 24.918 -4.481 -26.895 1.00 69.75 85 VAL A O 1
ATOM 694 N N . MET A 1 86 ? 23.759 -3.205 -25.476 1.00 63.19 86 MET A N 1
ATOM 695 C CA . MET A 1 86 ? 23.695 -2.050 -26.374 1.00 63.19 86 MET A CA 1
ATOM 696 C C . MET A 1 86 ? 25.097 -1.501 -26.707 1.00 63.19 86 MET A C 1
ATOM 698 O O . MET A 1 86 ? 25.340 -1.120 -27.853 1.00 63.19 86 MET A O 1
ATOM 702 N N . LYS A 1 87 ? 26.044 -1.529 -25.752 1.00 64.44 87 LYS A N 1
ATOM 703 C CA . LYS A 1 87 ? 27.432 -1.068 -25.944 1.00 64.44 87 LYS A CA 1
ATOM 704 C C . LYS A 1 87 ? 28.168 -1.967 -26.933 1.00 64.44 87 LYS A C 1
ATOM 706 O O . LYS A 1 87 ? 29.002 -1.487 -27.694 1.00 64.44 87 LYS A O 1
ATOM 711 N N . PHE A 1 88 ? 27.826 -3.253 -26.937 1.00 67.06 88 PHE A N 1
ATOM 712 C CA . PHE A 1 88 ? 28.369 -4.238 -27.863 1.00 67.06 88 PHE A CA 1
ATOM 713 C C . PHE A 1 88 ? 27.809 -4.089 -29.288 1.00 67.06 88 PHE A C 1
ATOM 715 O O . PHE A 1 88 ? 28.517 -4.368 -30.249 1.00 67.06 88 PHE A O 1
ATOM 722 N N . VAL A 1 89 ? 26.554 -3.648 -29.436 1.00 66.19 89 VAL A N 1
ATOM 723 C CA . VAL A 1 89 ? 25.844 -3.638 -30.730 1.00 66.19 89 VAL A CA 1
ATOM 724 C C . VAL A 1 89 ? 25.988 -2.320 -31.503 1.00 66.19 89 VAL A C 1
ATOM 726 O O . VAL A 1 89 ? 26.105 -2.362 -32.723 1.00 66.19 89 VAL A O 1
ATOM 729 N N . PHE A 1 90 ? 25.972 -1.157 -30.839 1.00 64.25 90 PHE A N 1
ATOM 730 C CA . PHE A 1 90 ? 25.780 0.134 -31.530 1.00 64.25 90 PHE A CA 1
ATOM 731 C C . PHE A 1 90 ? 26.998 1.074 -31.582 1.00 64.25 90 PHE A C 1
ATOM 733 O O . PHE A 1 90 ? 26.971 2.032 -32.354 1.00 64.25 90 PHE A O 1
ATOM 740 N N . GLY A 1 91 ? 28.069 0.825 -30.822 1.00 67.00 91 GLY A N 1
ATOM 741 C CA . GLY A 1 91 ? 29.215 1.748 -30.747 1.00 67.00 91 GLY A CA 1
ATOM 742 C C . GLY A 1 91 ? 28.889 3.116 -30.104 1.00 67.00 91 GLY A C 1
ATOM 743 O O . GLY A 1 91 ? 27.739 3.438 -29.820 1.00 67.00 91 GLY A O 1
ATOM 744 N N . GLU A 1 92 ? 29.915 3.927 -29.818 1.00 59.34 92 GLU A N 1
ATOM 745 C CA . GLU A 1 92 ? 29.884 5.031 -28.825 1.00 59.34 92 GLU A CA 1
ATOM 746 C C . GLU A 1 92 ? 29.159 6.344 -29.227 1.00 59.34 92 GLU A C 1
ATOM 748 O O . GLU A 1 92 ? 29.224 7.337 -28.501 1.00 59.34 92 GLU A O 1
ATOM 753 N N . GLY A 1 93 ? 28.453 6.411 -30.356 1.00 63.78 93 GLY A N 1
ATOM 754 C CA . GLY A 1 93 ? 27.988 7.692 -30.913 1.00 63.78 93 GLY A CA 1
ATOM 755 C C . GLY A 1 93 ? 26.537 8.068 -30.583 1.00 63.78 93 GLY A C 1
ATOM 756 O O . GLY A 1 93 ? 25.629 7.489 -31.159 1.00 63.78 93 GLY A O 1
ATOM 757 N N . MET A 1 94 ? 26.320 9.085 -29.736 1.00 54.38 94 MET A N 1
ATOM 758 C CA . MET A 1 94 ? 25.100 9.916 -29.521 1.00 54.38 94 MET A CA 1
ATOM 759 C C . MET A 1 94 ? 23.709 9.272 -29.285 1.00 54.38 94 MET A C 1
ATOM 761 O O . MET A 1 94 ? 22.913 9.856 -28.552 1.00 54.38 94 MET A O 1
ATOM 765 N N . SER A 1 95 ? 23.377 8.095 -29.820 1.00 56.59 95 SER A N 1
ATOM 766 C CA . SER A 1 95 ? 22.107 7.394 -29.550 1.00 56.59 95 SER A CA 1
ATOM 767 C C . SER A 1 95 ? 22.016 6.931 -28.092 1.00 56.59 95 SER A C 1
ATOM 769 O O . SER A 1 95 ? 20.936 6.872 -27.501 1.00 56.59 95 SER A O 1
ATOM 771 N N . TYR A 1 96 ? 23.176 6.682 -27.488 1.00 62.09 96 TYR A N 1
ATOM 772 C CA . TYR A 1 96 ? 23.319 6.154 -26.143 1.00 62.09 96 TYR A CA 1
ATOM 773 C C . TYR A 1 96 ? 22.886 7.126 -25.054 1.00 62.09 96 TYR A C 1
ATOM 775 O O . TYR A 1 96 ? 22.230 6.720 -24.104 1.00 62.09 96 TYR A O 1
ATOM 783 N N . THR A 1 97 ? 23.221 8.409 -25.181 1.00 62.94 97 THR A N 1
ATOM 784 C CA . THR A 1 97 ? 22.882 9.423 -24.173 1.00 62.94 97 THR A CA 1
ATOM 785 C C . THR A 1 97 ? 21.391 9.731 -24.167 1.00 62.94 97 THR A C 1
ATOM 787 O O . THR A 1 97 ? 20.810 9.875 -23.095 1.00 62.94 97 THR A O 1
ATOM 790 N N . VAL A 1 98 ? 20.746 9.761 -25.338 1.00 66.31 98 VAL A N 1
ATOM 791 C CA . VAL A 1 98 ? 19.293 9.968 -25.451 1.00 66.31 98 VAL A CA 1
ATOM 792 C C . VAL A 1 98 ? 18.527 8.750 -24.938 1.00 66.31 98 VAL A C 1
ATOM 794 O O . VAL A 1 98 ? 17.598 8.911 -24.146 1.00 66.31 98 VAL A O 1
ATOM 797 N N . LEU A 1 99 ? 18.942 7.536 -25.321 1.00 65.75 99 LEU A N 1
ATOM 798 C CA . LEU A 1 99 ? 18.350 6.304 -24.801 1.00 65.75 99 LEU A CA 1
ATOM 799 C C . LEU A 1 99 ? 18.557 6.199 -23.292 1.00 65.75 99 LEU A C 1
ATOM 801 O O . LEU A 1 99 ? 17.587 5.982 -22.580 1.00 65.75 99 LEU A O 1
ATOM 805 N N . PHE A 1 100 ? 19.767 6.449 -22.789 1.00 69.62 100 PHE A N 1
ATOM 806 C CA . PHE A 1 100 ? 20.070 6.458 -21.358 1.00 69.62 100 PHE A CA 1
ATOM 807 C C . PHE A 1 100 ? 19.252 7.507 -20.589 1.00 69.62 100 PHE A C 1
ATOM 809 O O . PHE A 1 100 ? 18.752 7.212 -19.509 1.00 69.62 100 PHE A O 1
ATOM 816 N N . ALA A 1 101 ? 19.043 8.706 -21.140 1.00 69.94 101 ALA A N 1
ATOM 817 C CA . ALA A 1 101 ? 18.231 9.743 -20.501 1.00 69.94 101 ALA A CA 1
ATOM 818 C C . ALA A 1 101 ? 16.739 9.368 -20.423 1.00 69.94 101 ALA A C 1
ATOM 820 O O . ALA A 1 101 ? 16.127 9.488 -19.358 1.00 69.94 101 ALA A O 1
ATOM 821 N N . LEU A 1 102 ? 16.155 8.862 -21.518 1.00 68.62 102 LEU A N 1
ATOM 822 C CA . LEU A 1 102 ? 14.784 8.323 -21.536 1.00 68.62 102 LEU A CA 1
ATOM 823 C C . LEU A 1 102 ? 14.631 7.182 -20.529 1.00 68.62 102 LEU A C 1
ATOM 825 O O . LEU A 1 102 ? 13.643 7.077 -19.802 1.00 68.62 102 LEU A O 1
ATOM 829 N N . TYR A 1 103 ? 15.668 6.366 -20.460 1.00 67.94 103 TYR A N 1
ATOM 830 C CA . TYR A 1 103 ? 15.754 5.186 -19.640 1.00 67.94 103 TYR A CA 1
ATOM 831 C C . TYR A 1 103 ? 15.827 5.522 -18.133 1.00 67.94 103 TYR A C 1
ATOM 833 O O . TYR A 1 103 ? 15.020 5.024 -17.345 1.00 67.94 103 TYR A O 1
ATOM 841 N N . VAL A 1 104 ? 16.690 6.463 -17.731 1.00 70.19 104 VAL A N 1
ATOM 842 C CA . VAL A 1 104 ? 16.748 7.010 -16.361 1.00 70.19 104 VAL A CA 1
ATOM 843 C C . VAL A 1 104 ? 15.427 7.682 -15.976 1.00 70.19 104 VAL A C 1
ATOM 845 O O . VAL A 1 104 ? 14.952 7.499 -14.854 1.00 70.19 104 VAL A O 1
ATOM 848 N N . SER A 1 105 ? 14.794 8.403 -16.905 1.00 72.25 105 SER A N 1
ATOM 849 C CA . SER A 1 105 ? 13.488 9.033 -16.678 1.00 72.25 105 SER A CA 1
ATOM 850 C C . SER A 1 105 ? 12.393 7.998 -16.383 1.00 72.25 105 SER A C 1
ATOM 852 O O . SER A 1 105 ? 11.640 8.146 -15.418 1.00 72.25 105 SER A O 1
ATOM 854 N N . CYS A 1 106 ? 12.350 6.886 -17.126 1.00 68.75 106 CYS A N 1
ATOM 855 C CA . CYS A 1 106 ? 11.408 5.794 -16.868 1.00 68.75 106 CYS A CA 1
ATOM 856 C C . CYS A 1 106 ? 11.602 5.151 -15.486 1.00 68.75 106 CYS A C 1
ATOM 858 O O . CYS A 1 106 ? 10.610 4.913 -14.792 1.00 68.75 106 CYS A O 1
ATOM 860 N N . ILE A 1 107 ? 12.847 4.919 -15.046 1.00 67.62 107 ILE A N 1
ATOM 861 C CA . ILE A 1 107 ? 13.113 4.412 -13.687 1.00 67.62 107 ILE A CA 1
ATOM 862 C C . ILE A 1 107 ? 12.664 5.421 -12.642 1.00 67.62 107 ILE A C 1
ATOM 864 O O . ILE A 1 107 ? 12.030 5.038 -11.662 1.00 67.62 107 ILE A O 1
ATOM 868 N N . ALA A 1 108 ? 12.993 6.701 -12.829 1.00 70.06 108 ALA A N 1
ATOM 869 C CA . ALA A 1 108 ? 12.633 7.743 -11.879 1.00 70.06 108 ALA A CA 1
ATOM 870 C C . ALA A 1 108 ? 11.110 7.806 -11.705 1.00 70.06 108 ALA A C 1
ATOM 872 O O . ALA A 1 108 ? 10.619 7.825 -10.578 1.00 70.06 108 ALA A O 1
ATOM 873 N N . ILE A 1 109 ? 10.350 7.742 -12.802 1.00 71.38 109 ILE A N 1
ATOM 874 C CA . ILE A 1 109 ? 8.883 7.722 -12.767 1.00 71.38 109 ILE A CA 1
ATOM 875 C C . ILE A 1 109 ? 8.364 6.441 -12.097 1.00 71.38 109 ILE A C 1
ATOM 877 O O . ILE A 1 109 ? 7.499 6.525 -11.224 1.00 71.38 109 ILE A O 1
ATOM 881 N N . ALA A 1 110 ? 8.897 5.265 -12.447 1.00 65.50 110 ALA A N 1
ATOM 882 C CA . ALA A 1 110 ? 8.485 3.993 -11.848 1.00 65.50 110 ALA A CA 1
ATOM 883 C C . ALA A 1 110 ? 8.775 3.947 -10.336 1.00 65.50 110 ALA A C 1
ATOM 885 O O . ALA A 1 110 ? 7.887 3.635 -9.540 1.00 65.50 110 ALA A O 1
ATOM 886 N N . GLY A 1 111 ? 9.977 4.358 -9.929 1.00 68.56 111 GLY A N 1
ATOM 887 C CA . GLY A 1 111 ? 10.391 4.450 -8.531 1.00 68.56 111 GLY A CA 1
ATOM 888 C C . GLY A 1 111 ? 9.570 5.470 -7.742 1.00 68.56 111 GLY A C 1
ATOM 889 O O . GLY A 1 111 ? 9.161 5.192 -6.616 1.00 68.56 111 GLY A O 1
ATOM 890 N N . LEU A 1 112 ? 9.244 6.625 -8.334 1.00 68.56 112 LEU A N 1
ATOM 891 C CA . LEU A 1 112 ? 8.346 7.607 -7.719 1.00 68.56 112 LEU A CA 1
ATOM 892 C C . LEU A 1 112 ? 6.928 7.052 -7.542 1.00 68.56 112 LEU A C 1
ATOM 894 O O . LEU A 1 112 ? 6.306 7.279 -6.501 1.00 68.56 112 LEU A O 1
ATOM 898 N N . LEU A 1 113 ? 6.402 6.324 -8.530 1.00 66.00 113 LEU A N 1
ATOM 899 C CA . LEU A 1 113 ? 5.074 5.717 -8.449 1.00 66.00 113 LEU A CA 1
ATOM 900 C C . LEU A 1 113 ? 5.009 4.642 -7.363 1.00 66.00 113 LEU A C 1
ATOM 902 O O . LEU A 1 113 ? 4.069 4.660 -6.565 1.00 66.00 113 LEU A O 1
ATOM 906 N N . ASP A 1 114 ? 6.003 3.760 -7.283 1.00 69.19 114 ASP A N 1
ATOM 907 C CA . ASP A 1 114 ? 6.059 2.727 -6.247 1.00 69.19 114 ASP A CA 1
ATOM 908 C C . ASP A 1 114 ? 6.285 3.321 -4.860 1.00 69.19 114 ASP A C 1
ATOM 910 O O . ASP A 1 114 ? 5.571 2.961 -3.921 1.00 69.19 114 ASP A O 1
ATOM 914 N N . ARG A 1 115 ? 7.132 4.351 -4.740 1.00 71.06 115 ARG A N 1
ATOM 915 C CA . ARG A 1 115 ? 7.292 5.106 -3.491 1.00 71.06 115 ARG A CA 1
ATOM 916 C C . ARG A 1 115 ? 5.981 5.708 -3.010 1.00 71.06 115 ARG A C 1
ATOM 918 O O . ARG A 1 115 ? 5.636 5.605 -1.835 1.00 71.06 115 ARG A O 1
ATOM 925 N N . ARG A 1 116 ? 5.197 6.289 -3.918 1.00 73.94 116 ARG A N 1
ATOM 926 C CA . ARG A 1 116 ? 3.878 6.837 -3.587 1.00 73.94 116 ARG A CA 1
ATOM 927 C C . ARG A 1 116 ? 2.867 5.760 -3.189 1.00 73.94 116 ARG A C 1
ATOM 929 O O . ARG A 1 116 ? 1.899 6.101 -2.512 1.00 73.94 116 ARG A O 1
ATOM 936 N N . LYS A 1 117 ? 2.991 4.514 -3.657 1.00 74.50 117 LYS A N 1
ATOM 937 C CA . LYS A 1 117 ? 2.128 3.406 -3.203 1.00 74.50 117 LYS A CA 1
ATOM 938 C C . LYS A 1 117 ? 2.552 2.942 -1.813 1.00 74.50 117 LYS A C 1
ATOM 940 O O . LYS A 1 117 ? 1.695 2.824 -0.945 1.00 74.50 117 LYS A O 1
ATOM 945 N N . HIS A 1 118 ? 3.856 2.773 -1.602 1.00 76.69 118 HIS A N 1
ATOM 946 C CA . HIS A 1 118 ? 4.428 2.399 -0.315 1.00 76.69 118 HIS A CA 1
ATOM 947 C C . HIS A 1 118 ? 4.032 3.391 0.782 1.00 76.69 118 HIS A C 1
ATOM 949 O O . HIS A 1 118 ? 3.454 2.987 1.782 1.00 76.69 118 HIS A O 1
ATOM 955 N N . ILE A 1 119 ? 4.239 4.697 0.569 1.00 78.38 119 ILE A N 1
ATOM 956 C CA . ILE A 1 119 ? 3.887 5.738 1.554 1.00 78.38 119 ILE A CA 1
ATOM 957 C C . ILE A 1 119 ? 2.399 5.679 1.929 1.00 78.38 119 ILE A C 1
ATOM 959 O O . ILE A 1 119 ? 2.059 5.758 3.105 1.00 78.38 119 ILE A O 1
ATOM 963 N N . ALA A 1 120 ? 1.508 5.505 0.948 1.00 80.12 120 ALA A N 1
ATOM 964 C CA . ALA A 1 120 ? 0.071 5.429 1.211 1.00 80.12 120 ALA A CA 1
ATOM 965 C C . ALA A 1 120 ? -0.315 4.173 2.011 1.00 80.12 120 ALA A C 1
ATOM 967 O O . ALA A 1 120 ? -1.163 4.253 2.898 1.00 80.12 120 ALA A O 1
ATOM 968 N N . ALA A 1 121 ? 0.309 3.028 1.715 1.00 81.50 121 ALA A N 1
ATOM 969 C CA . ALA A 1 121 ? 0.086 1.790 2.455 1.00 81.50 121 ALA A CA 1
ATOM 970 C C . ALA A 1 121 ? 0.600 1.891 3.900 1.00 81.50 121 ALA A C 1
ATOM 972 O O . ALA A 1 121 ? -0.128 1.525 4.821 1.00 81.50 121 ALA A O 1
ATOM 973 N N . THR A 1 122 ? 1.808 2.427 4.102 1.00 83.25 122 THR A N 1
ATOM 974 C CA . THR A 1 122 ? 2.412 2.612 5.431 1.00 83.25 122 THR A CA 1
ATOM 975 C C . THR A 1 122 ? 1.598 3.593 6.275 1.00 83.25 122 THR A C 1
ATOM 977 O O . THR A 1 122 ? 1.201 3.250 7.383 1.00 83.25 122 THR A O 1
ATOM 980 N N . TYR A 1 123 ? 1.242 4.762 5.730 1.00 85.06 123 TYR A N 1
ATOM 981 C CA . TYR A 1 123 ? 0.409 5.741 6.439 1.00 85.06 123 TYR A CA 1
ATOM 982 C C . TYR A 1 123 ? -0.920 5.133 6.905 1.00 85.06 123 TYR A C 1
ATOM 984 O O . TYR A 1 123 ? -1.326 5.288 8.057 1.00 85.06 123 TYR A O 1
ATOM 992 N N . PHE A 1 124 ? -1.599 4.406 6.015 1.00 85.62 124 PHE A N 1
ATOM 993 C CA . PHE A 1 124 ? -2.876 3.795 6.353 1.00 85.62 124 PHE A CA 1
ATOM 994 C C . PHE A 1 124 ? -2.729 2.652 7.367 1.00 85.62 124 PHE A C 1
ATOM 996 O O . PHE A 1 124 ? -3.551 2.524 8.272 1.00 85.62 124 PHE A O 1
ATOM 1003 N N . LYS A 1 125 ? -1.670 1.841 7.260 1.00 86.75 125 LYS A N 1
ATOM 1004 C CA . LYS A 1 125 ? -1.334 0.806 8.247 1.00 86.75 125 LYS A CA 1
ATOM 1005 C C . LYS A 1 125 ? -1.159 1.412 9.641 1.00 86.75 125 LYS A C 1
ATOM 1007 O O . LYS A 1 125 ? -1.792 0.927 10.575 1.00 86.75 125 LYS A O 1
ATOM 1012 N N . ASP A 1 126 ? -0.381 2.485 9.765 1.00 87.00 126 ASP A N 1
ATOM 1013 C CA . ASP A 1 126 ? -0.149 3.170 11.043 1.00 87.00 126 ASP A CA 1
ATOM 1014 C C . ASP A 1 126 ? -1.446 3.736 11.628 1.00 87.00 126 ASP A C 1
ATOM 1016 O O . ASP A 1 126 ? -1.701 3.628 12.827 1.00 87.00 126 ASP A O 1
ATOM 1020 N N . LEU A 1 127 ? -2.311 4.285 10.774 1.00 86.75 127 LEU A N 1
ATOM 1021 C CA . LEU A 1 127 ? -3.620 4.791 11.174 1.00 86.75 127 LEU A CA 1
ATOM 1022 C C . LEU A 1 127 ? -4.517 3.676 11.737 1.00 86.75 127 LEU A C 1
ATOM 1024 O O . LEU A 1 127 ? -5.155 3.860 12.772 1.00 86.75 127 LEU A O 1
ATOM 1028 N N . VAL A 1 128 ? -4.532 2.498 11.107 1.00 87.12 128 VAL A N 1
ATOM 1029 C CA . VAL A 1 128 ? -5.294 1.337 11.598 1.00 87.12 128 VAL A CA 1
ATOM 1030 C C . VAL A 1 128 ? -4.688 0.756 12.881 1.00 87.12 128 VAL A C 1
ATOM 1032 O O . VAL A 1 128 ? -5.440 0.332 13.759 1.00 87.12 128 VAL A O 1
ATOM 1035 N N . ILE A 1 129 ? -3.358 0.765 13.026 1.00 86.69 129 ILE A N 1
ATOM 1036 C CA . ILE A 1 129 ? -2.676 0.354 14.264 1.00 86.69 129 ILE A CA 1
ATOM 1037 C C . ILE A 1 129 ? -3.097 1.257 15.425 1.00 86.69 129 ILE A C 1
ATOM 1039 O O . ILE A 1 129 ? -3.576 0.740 16.430 1.00 86.69 129 ILE A O 1
ATOM 1043 N N . ARG A 1 130 ? -3.033 2.585 15.259 1.00 87.00 130 ARG A N 1
ATOM 1044 C CA . ARG A 1 130 ? -3.471 3.537 16.295 1.00 87.00 130 ARG A CA 1
ATOM 1045 C C . ARG A 1 130 ? -4.928 3.327 16.689 1.00 87.00 130 ARG A C 1
ATOM 1047 O O . ARG A 1 130 ? -5.243 3.278 17.867 1.00 87.00 130 ARG A O 1
ATOM 1054 N N . ILE A 1 131 ? -5.813 3.121 15.713 1.00 87.12 131 ILE A N 1
ATOM 1055 C CA . ILE A 1 131 ? -7.232 2.836 15.977 1.00 87.12 131 ILE A CA 1
ATOM 1056 C C . ILE A 1 131 ? -7.412 1.549 16.790 1.00 87.12 131 ILE A C 1
ATOM 1058 O O . ILE A 1 131 ? -8.262 1.493 17.677 1.00 87.12 131 ILE A O 1
ATOM 1062 N N . LYS A 1 132 ? -6.629 0.508 16.488 1.00 85.25 132 LYS A N 1
ATOM 1063 C CA . LYS A 1 132 ? -6.657 -0.750 17.238 1.00 85.25 132 LYS A CA 1
ATOM 1064 C C . LYS A 1 132 ? -6.152 -0.552 18.671 1.00 85.25 132 LYS A C 1
ATOM 1066 O O . LYS A 1 132 ? -6.768 -1.090 19.582 1.00 85.25 132 LYS A O 1
ATOM 1071 N N . GLU A 1 133 ? -5.067 0.195 18.861 1.00 87.50 133 GLU A N 1
ATOM 1072 C CA . GLU A 1 133 ? -4.492 0.501 20.179 1.00 87.50 133 GLU A CA 1
ATOM 1073 C C . GLU A 1 133 ? -5.417 1.369 21.038 1.00 87.50 133 GLU A C 1
ATOM 1075 O O . GLU A 1 133 ? -5.609 1.067 22.214 1.00 87.50 133 GLU A O 1
ATOM 1080 N N . ASP A 1 134 ? -6.027 2.403 20.453 1.00 85.19 134 ASP A N 1
ATOM 1081 C CA . ASP A 1 134 ? -7.032 3.242 21.115 1.00 85.19 134 ASP 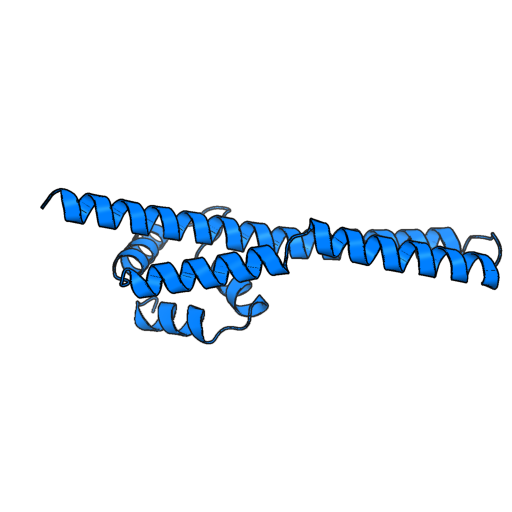A CA 1
ATOM 1082 C C . ASP A 1 134 ? -8.193 2.385 21.622 1.00 85.19 134 ASP A C 1
ATOM 1084 O O . ASP A 1 134 ? -8.591 2.493 22.775 1.00 85.19 134 ASP A O 1
ATOM 1088 N N . LYS A 1 135 ? -8.686 1.470 20.781 1.00 82.88 135 LYS A N 1
ATOM 1089 C CA . LYS A 1 135 ? -9.796 0.587 21.137 1.00 82.88 135 LYS A CA 1
ATOM 1090 C C . LYS A 1 135 ? -9.460 -0.353 22.297 1.00 82.88 135 LYS A C 1
ATOM 1092 O O . LYS A 1 135 ? -10.267 -0.489 23.204 1.00 82.88 135 LYS A O 1
ATOM 1097 N N . VAL A 1 136 ? -8.266 -0.953 22.300 1.00 81.81 136 VAL A N 1
ATOM 1098 C CA . VAL A 1 136 ? -7.808 -1.788 23.429 1.00 81.81 136 VAL A CA 1
ATOM 1099 C C . VAL A 1 136 ? -7.722 -0.966 24.717 1.00 81.81 136 VAL A C 1
ATOM 1101 O O . VAL A 1 136 ? -8.035 -1.467 25.790 1.00 81.81 136 VAL A O 1
ATOM 1104 N N . ARG A 1 137 ? -7.301 0.299 24.626 1.00 79.94 137 ARG A N 1
ATOM 1105 C CA . ARG A 1 137 ? -7.194 1.195 25.782 1.00 79.94 137 ARG A CA 1
ATOM 1106 C C . ARG A 1 137 ? -8.556 1.607 26.335 1.00 79.94 137 ARG A C 1
ATOM 1108 O O . ARG A 1 137 ? -8.682 1.739 27.548 1.00 79.94 137 ARG A O 1
ATOM 1115 N N . ASP A 1 138 ? -9.534 1.822 25.462 1.00 77.94 138 ASP A N 1
ATOM 1116 C CA . ASP A 1 138 ? -10.911 2.128 25.849 1.00 77.94 138 ASP A CA 1
ATOM 1117 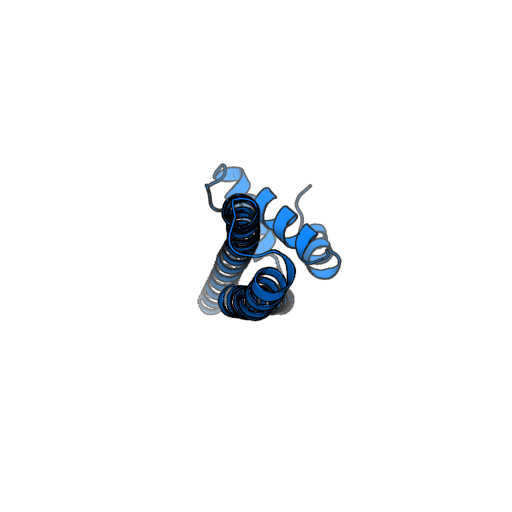C C . ASP A 1 138 ? -11.565 0.896 26.509 1.00 77.94 138 ASP A C 1
ATOM 1119 O O . ASP A 1 138 ? -12.148 1.022 27.577 1.00 77.94 138 ASP A O 1
ATOM 1123 N N . GLU A 1 139 ? -11.346 -0.309 25.967 1.00 75.12 139 GLU A N 1
ATOM 1124 C CA . GLU A 1 139 ? -11.829 -1.580 26.541 1.00 75.12 139 GLU A CA 1
ATOM 1125 C C . GLU A 1 139 ? -11.159 -1.968 27.878 1.00 75.12 139 GLU A C 1
ATOM 1127 O O . GLU A 1 139 ? -11.686 -2.806 28.598 1.00 75.12 139 GLU A O 1
ATOM 1132 N N . GLN A 1 140 ? -9.996 -1.396 28.217 1.00 67.81 140 GLN A N 1
ATOM 1133 C CA . GLN A 1 140 ? -9.302 -1.612 29.501 1.00 67.81 140 GLN A CA 1
ATOM 1134 C C . GLN A 1 140 ? -9.639 -0.565 30.575 1.00 67.81 140 GLN A C 1
ATOM 1136 O O . GLN A 1 140 ? -9.147 -0.666 31.701 1.00 67.81 140 GLN A O 1
ATOM 1141 N N . LYS A 1 141 ? -10.400 0.475 30.221 1.00 59.16 141 LYS A N 1
ATOM 1142 C CA . LYS A 1 141 ? -10.852 1.523 31.148 1.00 59.16 141 LYS A CA 1
ATOM 1143 C C . LYS A 1 141 ? -12.262 1.285 31.692 1.00 59.16 141 LYS A C 1
ATOM 1145 O O . LYS A 1 141 ? -12.602 1.927 32.686 1.00 59.16 141 LYS A O 1
ATOM 1150 N N . ASP A 1 142 ? -13.021 0.403 31.048 1.00 49.78 142 ASP A N 1
ATOM 1151 C CA . ASP A 1 142 ? -14.323 -0.108 31.492 1.00 49.78 142 ASP A CA 1
ATOM 1152 C C . ASP A 1 142 ? -14.155 -1.396 32.319 1.00 49.78 142 ASP A C 1
ATOM 1154 O O . ASP A 1 142 ? -14.968 -1.604 33.251 1.00 49.78 142 ASP A O 1
#

Secondary structure (DSSP, 8-state):
---HHHHHHHHHHS-HHHHHHHHHHHS-TT---HHHHHHHHHHHHTS-HHHHHHHHHHHHHHHHHT-HHHHHHHHHHHHHHHHHHHHHHH-SSSHHHHHHHHHHHHHHHHHHHHHHHHHHHHHHHHHHHHHHHHHHHHHTT-

pLDDT: mean 76.34, std 9.2, range [49.78, 87.5]

Sequence (142 aa):
MFNKNYIKRQFVELRVNELIKFIKKEFPYEGQDYVSHNNKIQVLKSLSHSDLSAIIARMSRIEIVHDITKTVSLITAVLSAITLVMKFVFGEGMSYTVLFALYVSCIAIAGLLDRRKHIAATYFKDLVIRIKEDKVRDEQKD

Radius of gyration: 21.09 Å; chains: 1; bounding box: 52×28×63 Å

Organism: Bacillus velezensis (NCBI:txid492670)